Protein AF-A0A960TWY3-F1 (afdb_monomer_lite)

Foldseek 3Di:
DDDDDDDDDDDDDDDDDDDDDDDDDPPDDDDDPPPPPPVPVCLPLHQLVVVLCVQDHPVLLVLLLVLQVVAVPPCSVVLSVLLNVLSVLLSVLLRVVSVVLSCCVPVVVVADPVLSVQLNVLSVVLSVVLSVLSVVSSNNDSVSSVVSNVSSVCNVVSD

Structure (mmCIF, N/CA/C/O backbone):
data_AF-A0A960TWY3-F1
#
_entry.id   AF-A0A960TWY3-F1
#
loop_
_atom_site.group_PDB
_atom_site.id
_atom_site.type_symbol
_atom_site.label_atom_id
_atom_site.label_alt_id
_atom_site.label_comp_id
_atom_site.label_asym_id
_atom_site.label_entity_id
_atom_site.label_seq_id
_atom_site.pdbx_PDB_ins_code
_atom_site.Cartn_x
_atom_site.Cartn_y
_atom_site.Cartn_z
_atom_site.occupancy
_atom_site.B_iso_or_equiv
_atom_site.auth_seq_id
_atom_site.auth_comp_id
_atom_site.auth_asym_id
_atom_site.auth_atom_id
_atom_site.pdbx_PDB_model_num
ATOM 1 N N . MET A 1 1 ? -21.154 49.752 -19.640 1.00 48.22 1 MET A N 1
ATOM 2 C CA . MET A 1 1 ? -20.570 50.530 -18.523 1.00 48.22 1 MET A CA 1
ATOM 3 C C . MET A 1 1 ? -19.919 49.537 -17.563 1.00 48.22 1 MET A C 1
ATOM 5 O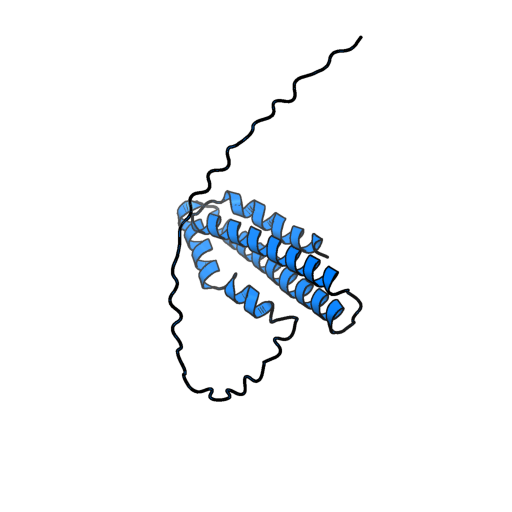 O . MET A 1 1 ? -20.629 48.801 -16.905 1.00 48.22 1 MET A O 1
ATOM 9 N N . ARG A 1 2 ? -18.641 49.199 -17.779 1.00 52.16 2 ARG A N 1
ATOM 10 C CA . ARG A 1 2 ? -17.511 49.496 -16.870 1.00 52.16 2 ARG A CA 1
ATOM 11 C C . ARG A 1 2 ? -17.869 49.414 -15.380 1.00 52.16 2 ARG A C 1
ATOM 13 O O . ARG A 1 2 ? -18.408 50.369 -14.837 1.00 52.16 2 ARG A O 1
ATOM 20 N N . SER A 1 3 ? -17.453 48.330 -14.730 1.00 57.97 3 SER A N 1
ATOM 21 C CA . SER A 1 3 ? -17.004 48.398 -13.342 1.00 57.97 3 SER A CA 1
ATOM 22 C C . SER A 1 3 ? -15.712 47.604 -13.215 1.00 57.97 3 SER A C 1
ATOM 24 O O . SER A 1 3 ? -15.647 46.419 -13.536 1.00 57.97 3 SER A O 1
ATOM 26 N N . SER A 1 4 ? -14.668 48.338 -12.861 1.00 59.31 4 SER A N 1
ATOM 27 C CA . SER A 1 4 ? -13.281 47.917 -12.766 1.00 59.31 4 SER A CA 1
ATOM 28 C C . SER A 1 4 ? -12.868 47.896 -11.296 1.00 59.31 4 SER A C 1
ATOM 30 O O . SER A 1 4 ? -13.361 48.700 -10.51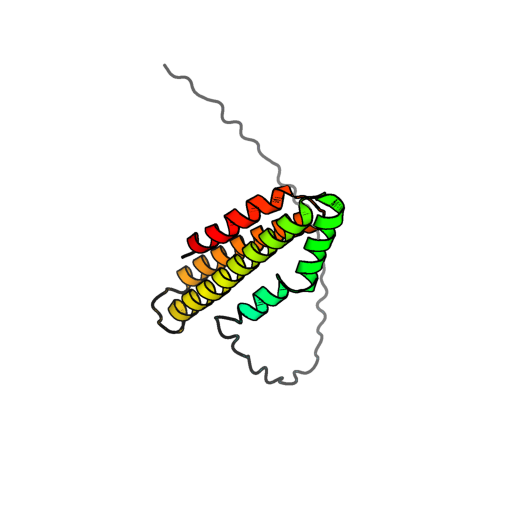3 1.00 59.31 4 SER A O 1
ATOM 32 N N . ALA A 1 5 ? -11.825 47.111 -11.027 1.00 50.00 5 ALA A N 1
ATOM 33 C CA . ALA A 1 5 ? -10.813 47.305 -9.986 1.00 50.00 5 ALA A CA 1
ATOM 34 C C . ALA A 1 5 ? -11.070 46.729 -8.583 1.00 50.00 5 ALA A C 1
ATOM 36 O O . ALA A 1 5 ? -12.079 46.965 -7.932 1.00 50.00 5 ALA A O 1
ATOM 37 N N . GLY A 1 6 ? -10.039 46.027 -8.100 1.00 53.31 6 GLY A N 1
ATOM 38 C CA . GLY A 1 6 ? -9.903 45.636 -6.701 1.00 53.31 6 GLY A CA 1
ATOM 39 C C . GLY A 1 6 ? -8.848 44.562 -6.423 1.00 53.31 6 GLY A C 1
ATOM 40 O O . GLY A 1 6 ? -9.063 43.736 -5.545 1.00 53.31 6 GLY A O 1
ATOM 41 N N . ARG A 1 7 ? -7.726 44.507 -7.160 1.00 60.03 7 ARG A N 1
ATOM 42 C CA . ARG A 1 7 ? -6.644 43.541 -6.888 1.00 60.03 7 ARG A CA 1
ATOM 43 C C . ARG A 1 7 ? -5.752 44.100 -5.770 1.00 60.03 7 ARG A C 1
ATOM 45 O O . ARG A 1 7 ? -4.986 45.027 -6.009 1.00 60.03 7 ARG A O 1
ATOM 52 N N . LYS A 1 8 ? -5.880 43.569 -4.549 1.00 59.16 8 LYS A N 1
ATOM 53 C CA . LYS A 1 8 ? -5.018 43.916 -3.407 1.00 59.16 8 LYS A CA 1
ATOM 54 C C . LYS A 1 8 ? -3.685 43.174 -3.525 1.00 59.16 8 LYS A C 1
ATOM 56 O O . LYS A 1 8 ? -3.612 41.972 -3.303 1.00 59.16 8 LYS A O 1
ATOM 61 N N . THR A 1 9 ? -2.645 43.908 -3.892 1.00 56.56 9 THR A N 1
ATOM 62 C CA . THR A 1 9 ? -1.235 43.539 -3.729 1.00 56.56 9 THR A CA 1
ATOM 63 C C . THR A 1 9 ? -0.887 43.494 -2.243 1.00 56.56 9 THR A C 1
ATOM 65 O O . THR A 1 9 ? -0.931 44.528 -1.577 1.00 56.56 9 THR A O 1
ATOM 68 N N . VAL A 1 10 ? -0.530 42.320 -1.725 1.00 61.91 10 VAL A N 1
ATOM 69 C CA . VAL A 1 10 ? 0.117 42.180 -0.415 1.00 61.91 10 VAL A CA 1
ATOM 70 C C . VAL A 1 10 ? 1.589 41.901 -0.686 1.00 61.91 10 VAL A C 1
ATOM 72 O O . VAL A 1 10 ? 1.953 40.825 -1.147 1.00 61.91 10 VAL A O 1
ATOM 75 N N . GLY A 1 11 ? 2.416 42.926 -0.486 1.00 51.09 11 GLY A N 1
ATOM 76 C CA . GLY A 1 11 ? 3.864 42.793 -0.463 1.00 51.09 11 GLY A CA 1
ATOM 77 C C . GLY A 1 11 ? 4.293 42.288 0.907 1.00 51.09 11 GLY A C 1
ATOM 78 O O . GLY A 1 11 ? 3.932 42.888 1.920 1.00 51.09 11 GLY A O 1
ATOM 79 N N . THR A 1 12 ? 5.064 41.205 0.940 1.00 55.03 12 THR A N 1
ATOM 80 C CA . THR A 1 12 ? 5.706 40.737 2.167 1.00 55.03 12 THR A CA 1
ATOM 81 C C . THR A 1 12 ? 7.214 40.891 2.030 1.00 55.03 12 THR A C 1
ATOM 83 O O . THR A 1 12 ? 7.861 40.345 1.142 1.00 55.03 12 THR A O 1
ATOM 86 N N . VAL A 1 13 ? 7.694 41.752 2.917 1.00 52.34 13 VAL A N 1
ATOM 87 C CA . VAL A 1 13 ? 9.036 42.246 3.193 1.00 52.34 13 VAL A CA 1
ATOM 88 C C . VAL A 1 13 ? 10.115 41.153 3.178 1.00 52.34 13 VAL A C 1
ATOM 90 O O . VAL A 1 13 ? 10.037 40.167 3.905 1.00 52.34 13 VAL A O 1
ATOM 93 N N . LEU A 1 14 ? 11.162 41.410 2.390 1.00 51.25 14 LEU A N 1
ATOM 94 C CA . LEU A 1 14 ? 12.485 40.788 2.461 1.00 51.25 14 LEU A CA 1
ATOM 95 C C . LEU A 1 14 ? 13.110 41.039 3.843 1.00 51.25 14 LEU A C 1
ATOM 97 O O . LEU A 1 14 ? 13.610 42.128 4.117 1.00 51.25 14 LEU A O 1
ATOM 101 N N . GLY A 1 15 ? 13.092 40.026 4.706 1.00 45.59 15 GLY A N 1
ATOM 102 C CA . GLY A 1 15 ? 13.869 39.979 5.942 1.00 45.59 15 GLY A CA 1
ATOM 103 C C . GLY A 1 15 ? 15.097 39.094 5.755 1.00 45.59 15 GLY A C 1
ATOM 104 O O . GLY A 1 15 ? 15.045 37.901 6.032 1.00 45.59 15 GLY A O 1
ATOM 105 N N . ALA A 1 16 ? 16.192 39.670 5.259 1.00 51.88 16 ALA A N 1
ATOM 106 C CA . ALA A 1 16 ? 17.490 39.008 5.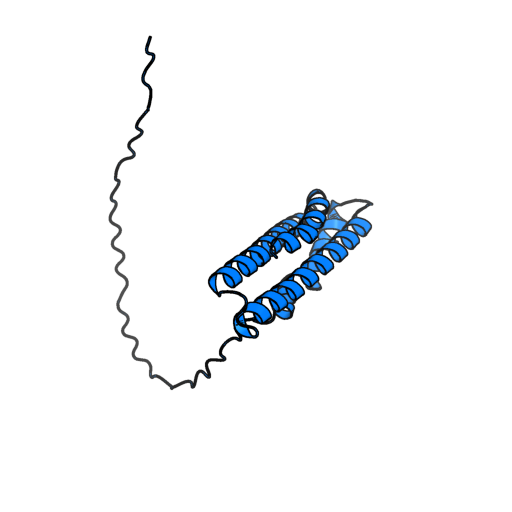198 1.00 51.88 16 ALA A CA 1
ATOM 107 C C . ALA A 1 16 ? 18.140 39.025 6.592 1.00 51.88 16 ALA A C 1
ATOM 109 O O . ALA A 1 16 ? 18.741 40.020 6.993 1.00 51.88 16 ALA A O 1
ATOM 110 N N . LEU A 1 17 ? 18.013 37.925 7.334 1.00 53.97 17 LEU A N 1
ATOM 111 C CA . LEU A 1 17 ? 18.801 37.663 8.537 1.00 53.97 17 LEU A CA 1
ATOM 112 C C . LEU A 1 17 ? 19.861 36.615 8.196 1.00 53.97 17 LEU A C 1
ATOM 114 O O . LEU A 1 17 ? 19.584 35.428 8.049 1.00 53.97 17 LEU A O 1
ATOM 118 N N . ALA A 1 18 ? 21.080 37.117 8.015 1.00 51.06 18 ALA A N 1
ATOM 119 C CA . ALA A 1 18 ? 22.295 36.345 7.853 1.00 51.06 18 ALA A CA 1
ATOM 120 C C . ALA A 1 18 ? 22.552 35.494 9.104 1.00 51.06 18 ALA A 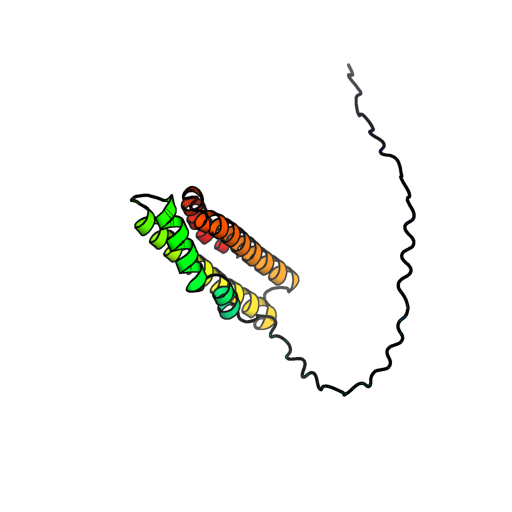C 1
ATOM 122 O O . ALA A 1 18 ? 22.770 36.030 10.190 1.00 51.06 18 ALA A O 1
ATOM 123 N N . LEU A 1 19 ? 22.577 34.173 8.936 1.00 57.62 19 LEU A N 1
ATOM 124 C CA . LEU A 1 19 ? 23.098 33.242 9.930 1.00 57.62 19 LEU A CA 1
ATOM 125 C C . LEU A 1 19 ? 24.288 32.518 9.300 1.00 57.62 19 LEU A C 1
ATOM 127 O O . LEU A 1 19 ? 24.153 31.615 8.478 1.00 57.62 19 LEU A O 1
ATOM 131 N N . VAL A 1 20 ? 25.472 33.020 9.643 1.00 52.72 20 VAL A N 1
ATOM 132 C CA . VAL A 1 20 ? 26.774 32.458 9.293 1.00 52.72 20 VAL A CA 1
ATOM 133 C C . VAL A 1 20 ? 26.949 31.168 10.092 1.00 52.72 20 VAL A C 1
ATOM 135 O O . VAL A 1 20 ? 27.198 31.213 11.294 1.00 52.72 20 VAL A O 1
ATOM 138 N N . VAL A 1 21 ? 26.815 30.016 9.434 1.00 59.00 21 VAL A N 1
ATOM 139 C CA . VAL A 1 21 ? 27.175 28.714 10.007 1.00 59.00 21 VAL A CA 1
ATOM 140 C C . VAL A 1 21 ? 28.542 28.324 9.456 1.00 59.00 21 VAL A C 1
ATOM 142 O O . VAL A 1 21 ? 28.679 27.871 8.322 1.00 59.00 21 VAL A O 1
ATOM 145 N N . VAL A 1 22 ? 29.573 28.547 10.271 1.00 61.81 22 VAL A N 1
ATOM 146 C CA . VAL A 1 22 ? 30.924 28.018 10.062 1.00 61.81 22 VAL A CA 1
ATOM 147 C C . VAL A 1 22 ? 30.876 26.520 10.357 1.00 61.81 22 VAL A C 1
ATOM 149 O O . VAL A 1 22 ? 30.867 26.119 11.518 1.00 61.81 22 VAL A O 1
ATOM 152 N N . LEU A 1 23 ? 30.830 25.688 9.317 1.00 57.03 23 LEU A N 1
ATOM 153 C CA . LEU A 1 23 ? 31.033 24.246 9.446 1.00 57.03 23 LEU A CA 1
ATOM 154 C C . LEU A 1 23 ? 32.472 23.908 9.060 1.00 57.03 23 LEU A C 1
ATOM 156 O O . LEU A 1 23 ? 32.913 24.097 7.928 1.00 57.03 23 LEU A O 1
ATOM 160 N N . ALA A 1 24 ? 33.204 23.478 10.083 1.00 55.38 24 ALA A N 1
ATOM 161 C CA . ALA A 1 24 ? 34.611 23.144 10.066 1.00 55.38 24 ALA A CA 1
ATOM 162 C C . ALA A 1 24 ? 34.939 22.060 9.027 1.00 55.38 24 ALA A C 1
ATOM 164 O O . ALA A 1 24 ? 34.370 20.969 9.032 1.00 55.38 24 ALA A O 1
ATOM 165 N N . LEU A 1 25 ? 35.924 22.359 8.181 1.00 53.16 25 LEU A N 1
ATOM 166 C CA . LEU A 1 25 ? 36.605 21.402 7.315 1.00 53.16 25 LEU A CA 1
ATOM 167 C C . LEU A 1 25 ? 37.454 20.461 8.182 1.00 53.16 25 LEU A C 1
ATOM 169 O O . LEU A 1 25 ? 38.632 20.707 8.435 1.00 53.16 25 LEU A O 1
ATOM 173 N N . GLY A 1 26 ? 36.839 19.381 8.658 1.00 52.12 26 GLY A N 1
ATOM 174 C CA . GLY A 1 26 ? 37.547 18.233 9.210 1.00 52.12 26 GLY A CA 1
ATOM 175 C C . GLY A 1 26 ? 38.129 17.391 8.078 1.00 52.12 26 GLY A C 1
ATOM 176 O O . GLY A 1 26 ? 37.440 16.546 7.514 1.00 52.12 26 GLY A O 1
ATOM 177 N N . ALA A 1 27 ? 39.399 17.616 7.741 1.00 57.00 27 ALA A N 1
ATOM 178 C CA . ALA A 1 27 ? 40.172 16.743 6.863 1.00 57.00 27 ALA A CA 1
ATOM 179 C C . ALA A 1 27 ? 40.490 15.420 7.588 1.00 57.00 27 ALA A C 1
ATOM 181 O O . ALA A 1 27 ? 41.541 15.262 8.204 1.00 57.00 27 ALA A O 1
ATOM 182 N N . GLY A 1 28 ? 39.553 14.473 7.542 1.00 46.62 28 GLY A N 1
ATOM 183 C CA . GLY A 1 28 ? 39.747 13.098 7.995 1.00 46.62 28 GLY A CA 1
ATOM 184 C C . GLY A 1 28 ? 40.307 12.226 6.874 1.00 46.62 28 GLY A C 1
ATOM 185 O O . GLY A 1 28 ? 39.553 11.619 6.121 1.00 46.62 28 GLY A O 1
ATOM 186 N N . ALA A 1 29 ? 41.634 12.157 6.767 1.00 58.50 29 ALA A N 1
ATOM 187 C CA . ALA A 1 29 ? 42.323 11.146 5.973 1.00 58.50 29 ALA A CA 1
ATOM 188 C C . ALA A 1 29 ? 42.286 9.796 6.713 1.00 58.50 29 ALA A C 1
ATOM 190 O O . ALA A 1 29 ? 43.143 9.520 7.548 1.00 58.50 29 ALA A O 1
ATOM 191 N N . CYS A 1 30 ? 41.304 8.950 6.399 1.00 51.03 30 CYS A N 1
ATOM 192 C CA . CYS A 1 30 ? 41.291 7.543 6.798 1.00 51.03 30 CYS A CA 1
ATOM 193 C C . CYS A 1 30 ? 41.244 6.656 5.550 1.00 51.03 30 CYS A C 1
ATOM 195 O O . CYS A 1 30 ? 40.441 6.865 4.645 1.00 51.03 30 CYS A O 1
ATOM 197 N N . GLY A 1 31 ? 42.172 5.699 5.499 1.00 45.09 31 GLY A N 1
ATOM 198 C CA . GLY A 1 31 ? 42.515 4.904 4.328 1.00 45.09 31 GLY A CA 1
ATOM 199 C C . GLY A 1 31 ? 41.345 4.163 3.685 1.00 45.09 31 GLY A C 1
ATOM 200 O O . GLY A 1 31 ? 40.621 3.406 4.330 1.00 45.09 31 GLY A O 1
ATOM 201 N N . GLY A 1 32 ? 41.238 4.329 2.368 1.00 42.59 32 GLY A N 1
ATOM 202 C CA . GLY A 1 32 ? 40.376 3.531 1.513 1.00 42.59 32 GLY A CA 1
ATOM 203 C C . GLY A 1 32 ? 40.867 2.090 1.458 1.00 42.59 32 GLY A C 1
ATOM 204 O O . GLY A 1 32 ? 41.654 1.720 0.587 1.00 42.59 32 GLY A O 1
ATOM 205 N N . LYS A 1 33 ? 40.350 1.244 2.354 1.00 53.47 33 LYS A N 1
ATOM 206 C CA . LYS A 1 33 ? 40.084 -0.138 1.961 1.00 53.47 33 LYS A CA 1
ATOM 207 C C . LYS A 1 33 ? 39.142 -0.040 0.768 1.00 53.47 33 LYS A C 1
ATOM 209 O O . LYS A 1 33 ? 38.027 0.454 0.914 1.00 53.47 33 LYS A O 1
ATOM 214 N N . LYS A 1 34 ? 39.603 -0.484 -0.403 1.00 45.34 34 LYS A N 1
ATOM 215 C CA . LYS A 1 34 ? 38.717 -0.867 -1.500 1.00 45.34 34 LYS A CA 1
ATOM 216 C C . LYS A 1 34 ? 37.856 -2.006 -0.967 1.00 45.34 34 LYS A C 1
ATOM 218 O O . LYS A 1 34 ? 38.220 -3.173 -1.067 1.00 45.34 34 LYS A O 1
ATOM 223 N N . VAL A 1 35 ? 36.765 -1.650 -0.300 1.00 46.22 35 VAL A N 1
ATOM 224 C CA . VAL A 1 35 ? 35.599 -2.507 -0.277 1.00 46.22 35 VAL A CA 1
ATOM 225 C C . VAL A 1 35 ? 35.253 -2.656 -1.748 1.00 46.22 35 VAL A C 1
ATOM 227 O O . VAL A 1 35 ? 34.942 -1.674 -2.420 1.00 46.22 35 VAL A O 1
ATOM 230 N N . ASN A 1 36 ? 35.431 -3.863 -2.279 1.00 41.06 36 ASN A N 1
ATOM 231 C CA . ASN A 1 36 ? 34.640 -4.268 -3.423 1.00 41.06 36 ASN A CA 1
ATOM 232 C C . ASN A 1 36 ? 33.209 -4.207 -2.892 1.00 41.06 36 ASN A C 1
ATOM 234 O O . ASN A 1 36 ? 32.717 -5.154 -2.289 1.00 41.06 36 ASN A O 1
ATOM 238 N N . MET A 1 37 ? 32.604 -3.020 -2.968 1.00 42.28 37 MET A N 1
ATOM 239 C CA . MET A 1 37 ? 31.171 -2.940 -3.091 1.00 42.28 37 MET A CA 1
ATOM 240 C C . MET A 1 37 ? 30.949 -3.591 -4.441 1.00 42.28 37 MET A C 1
ATOM 242 O O . MET A 1 37 ? 31.050 -2.937 -5.477 1.00 42.28 37 MET A O 1
ATOM 246 N N . ASP A 1 38 ? 30.766 -4.911 -4.416 1.00 42.62 38 ASP A N 1
ATOM 247 C CA . ASP A 1 38 ? 29.800 -5.518 -5.302 1.00 42.62 38 ASP A CA 1
ATOM 248 C C . ASP A 1 38 ? 28.572 -4.642 -5.102 1.00 42.62 38 ASP A C 1
ATOM 250 O O . ASP A 1 38 ? 27.893 -4.697 -4.072 1.00 42.62 38 ASP A O 1
ATOM 254 N N . VAL A 1 39 ? 28.431 -3.666 -5.998 1.00 47.84 39 VAL A N 1
ATOM 255 C CA . VAL A 1 39 ? 27.187 -2.961 -6.201 1.00 47.84 39 VAL A CA 1
ATOM 256 C C . VAL A 1 39 ? 26.288 -4.115 -6.584 1.00 47.84 39 VAL A C 1
ATOM 258 O O . VAL A 1 39 ? 26.314 -4.570 -7.722 1.00 47.84 39 VAL A O 1
ATOM 261 N N . PHE A 1 40 ? 25.624 -4.700 -5.585 1.00 45.78 40 PHE A N 1
ATOM 262 C CA . PHE A 1 40 ? 24.372 -5.380 -5.802 1.00 45.78 40 PHE A CA 1
ATOM 263 C C . PHE A 1 40 ? 23.587 -4.324 -6.558 1.00 45.78 40 PHE A C 1
ATOM 265 O O . PHE A 1 40 ? 23.158 -3.338 -5.960 1.00 45.78 40 PHE A O 1
ATOM 272 N N . GLU A 1 41 ? 23.582 -4.426 -7.887 1.00 49.03 41 GLU A N 1
ATOM 273 C CA . GLU A 1 41 ? 22.627 -3.721 -8.712 1.00 49.03 41 GLU A CA 1
ATOM 274 C C . GLU A 1 41 ? 21.302 -4.177 -8.127 1.00 49.03 41 GLU A C 1
ATOM 276 O O . GLU A 1 41 ? 20.877 -5.312 -8.351 1.00 49.03 41 GLU A O 1
ATOM 281 N N . GLU A 1 42 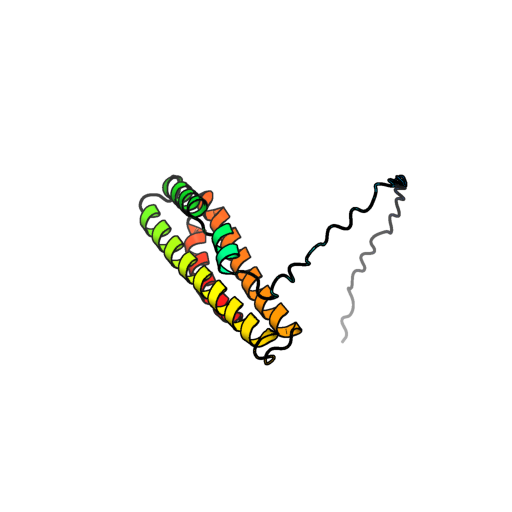? 20.749 -3.359 -7.223 1.00 59.84 42 GLU A N 1
ATOM 282 C CA . GLU A 1 42 ? 19.409 -3.546 -6.707 1.00 59.84 42 GLU A CA 1
ATOM 283 C C . GLU A 1 42 ? 18.569 -3.723 -7.953 1.00 59.84 42 GLU A C 1
ATOM 285 O O . GLU A 1 42 ? 18.483 -2.816 -8.787 1.00 59.84 42 GLU A O 1
ATOM 290 N N . HIS A 1 43 ? 18.063 -4.943 -8.135 1.00 66.12 43 HIS A N 1
ATOM 291 C CA . HIS A 1 43 ? 17.236 -5.259 -9.279 1.00 66.12 43 HIS A CA 1
ATOM 292 C C . HIS A 1 43 ? 16.162 -4.169 -9.311 1.00 66.12 43 HIS A C 1
ATOM 294 O O . HIS A 1 43 ? 15.536 -3.942 -8.272 1.00 66.12 43 HIS A O 1
ATOM 300 N N . PRO A 1 44 ? 15.947 -3.461 -10.432 1.00 73.75 44 PRO A N 1
ATOM 301 C CA . PRO A 1 44 ? 15.120 -2.249 -10.443 1.00 73.75 44 PRO A CA 1
ATOM 302 C C . PRO A 1 44 ? 13.664 -2.485 -9.990 1.00 73.75 44 PRO A C 1
ATOM 304 O O . PRO A 1 44 ? 12.934 -1.531 -9.714 1.00 73.75 44 PRO A O 1
ATOM 307 N N . CYS A 1 45 ? 13.264 -3.756 -9.880 1.00 82.62 45 CYS A N 1
ATOM 308 C CA . CYS A 1 45 ? 11.981 -4.226 -9.370 1.00 82.62 45 CYS A CA 1
ATOM 309 C C . CYS A 1 45 ? 11.876 -4.291 -7.841 1.00 82.62 45 CYS A C 1
ATOM 311 O O . CYS A 1 45 ? 10.765 -4.250 -7.317 1.00 82.62 45 CYS A O 1
ATOM 313 N N . GLY A 1 46 ? 12.997 -4.389 -7.120 1.00 85.81 46 GLY A N 1
ATOM 314 C CA . GLY A 1 46 ? 13.006 -4.723 -5.696 1.00 85.81 46 GLY A CA 1
ATOM 315 C C . GLY A 1 46 ? 12.330 -6.068 -5.395 1.00 85.81 46 GLY A C 1
ATOM 316 O O . GLY A 1 46 ? 12.168 -6.909 -6.279 1.00 85.81 46 GLY A O 1
ATOM 317 N N . ASP A 1 47 ? 11.938 -6.253 -4.135 1.00 90.19 47 ASP A N 1
ATOM 318 C CA . ASP A 1 47 ? 11.134 -7.384 -3.665 1.00 90.19 47 ASP A CA 1
ATOM 319 C C . ASP A 1 47 ? 9.836 -6.830 -3.039 1.00 90.19 47 ASP A C 1
ATOM 321 O O . ASP A 1 47 ? 9.845 -6.385 -1.883 1.00 90.19 47 ASP A O 1
ATOM 325 N N . PRO A 1 48 ? 8.726 -6.777 -3.801 1.00 89.81 48 PRO A N 1
ATOM 326 C CA . PRO A 1 48 ? 7.476 -6.203 -3.314 1.00 89.81 48 PRO A CA 1
ATOM 327 C C . PRO A 1 48 ? 6.869 -7.004 -2.154 1.00 89.81 48 PRO A C 1
ATOM 329 O O . PRO A 1 48 ? 6.179 -6.421 -1.317 1.00 89.81 48 PRO A O 1
ATOM 332 N N . GLU A 1 49 ? 7.151 -8.306 -2.054 1.00 92.19 49 GLU A N 1
ATOM 333 C CA . GLU A 1 49 ? 6.686 -9.153 -0.952 1.00 92.19 49 GLU A CA 1
ATOM 334 C C . GLU A 1 49 ? 7.406 -8.774 0.344 1.00 92.19 49 GLU A C 1
ATOM 336 O O . GLU A 1 49 ? 6.774 -8.610 1.391 1.00 92.19 49 GLU A O 1
ATOM 341 N N . ALA A 1 50 ? 8.723 -8.551 0.274 1.00 91.56 50 ALA A N 1
ATOM 342 C CA . ALA A 1 50 ? 9.500 -8.064 1.409 1.00 91.56 50 ALA A CA 1
ATOM 343 C C . ALA A 1 50 ? 9.061 -6.663 1.863 1.00 91.56 50 ALA A C 1
ATOM 345 O O . ALA A 1 50 ? 9.078 -6.375 3.061 1.00 91.56 50 ALA A O 1
ATOM 346 N N . ASP A 1 51 ? 8.662 -5.786 0.939 1.00 89.81 51 ASP A N 1
ATOM 347 C CA . ASP A 1 51 ? 8.134 -4.460 1.277 1.00 89.81 51 ASP A CA 1
ATOM 348 C C . ASP A 1 51 ? 6.766 -4.548 1.963 1.00 89.81 51 ASP A C 1
ATOM 350 O O . ASP A 1 51 ? 6.565 -3.940 3.018 1.00 89.81 51 ASP A O 1
ATOM 354 N N . VAL A 1 52 ? 5.860 -5.380 1.445 1.00 93.12 52 VAL A N 1
ATOM 355 C CA . VAL A 1 52 ? 4.569 -5.671 2.084 1.00 93.12 52 VAL A CA 1
ATOM 356 C C . VAL A 1 52 ? 4.756 -6.287 3.471 1.00 93.12 52 VAL A C 1
ATOM 358 O O . VAL A 1 52 ? 4.079 -5.882 4.416 1.00 93.12 52 VAL A O 1
ATOM 361 N N . ALA A 1 53 ? 5.698 -7.216 3.639 1.00 92.75 53 ALA A N 1
ATOM 362 C CA . ALA A 1 53 ? 5.962 -7.868 4.920 1.00 92.75 53 ALA A CA 1
ATOM 363 C C . ALA A 1 53 ? 6.464 -6.895 6.002 1.00 92.75 53 ALA A C 1
ATOM 365 O O . ALA A 1 53 ? 6.312 -7.163 7.193 1.00 92.75 53 ALA A O 1
ATOM 366 N N . LYS A 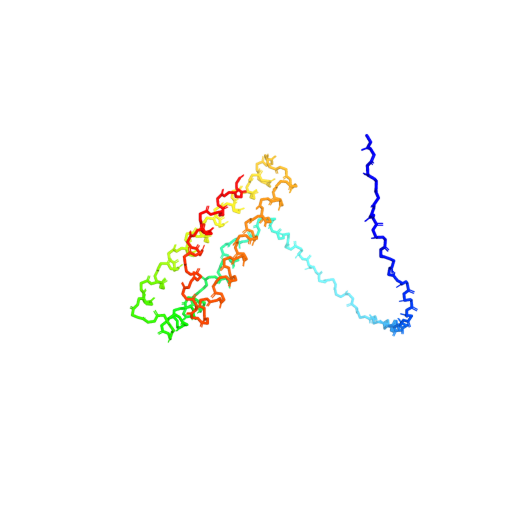1 54 ? 7.035 -5.743 5.634 1.00 91.38 54 LYS A N 1
ATOM 367 C CA . LYS A 1 54 ? 7.377 -4.685 6.605 1.00 91.38 54 LYS A CA 1
ATOM 368 C C . LYS A 1 54 ? 6.136 -3.938 7.099 1.00 91.38 54 LYS A C 1
ATOM 370 O O . LYS A 1 54 ? 6.147 -3.420 8.209 1.00 91.38 54 LYS A O 1
ATOM 375 N N . ILE A 1 55 ? 5.089 -3.892 6.280 1.00 91.31 55 ILE A N 1
ATOM 376 C CA . ILE A 1 55 ? 3.891 -3.068 6.460 1.00 91.31 55 ILE A CA 1
ATOM 377 C C . ILE A 1 55 ? 2.750 -3.854 7.111 1.00 91.31 55 ILE A C 1
ATOM 379 O O . ILE A 1 55 ? 2.166 -3.396 8.090 1.00 91.31 55 ILE A O 1
ATOM 383 N N . TRP A 1 56 ? 2.426 -5.033 6.581 1.00 94.94 56 TRP A N 1
ATOM 384 C CA . TRP A 1 56 ? 1.279 -5.837 7.008 1.00 94.94 56 TRP A CA 1
ATOM 385 C C . TRP A 1 56 ? 1.711 -7.195 7.564 1.00 94.94 56 TRP A C 1
ATOM 387 O O . TRP A 1 56 ? 1.380 -8.262 7.046 1.00 94.94 56 TRP A O 1
ATOM 397 N N . ASN A 1 57 ? 2.490 -7.155 8.644 1.00 95.12 57 ASN A N 1
ATOM 398 C CA . ASN A 1 57 ? 2.948 -8.348 9.352 1.00 95.12 57 ASN A CA 1
ATOM 399 C C . ASN A 1 57 ? 2.047 -8.723 10.537 1.00 95.12 57 ASN A C 1
ATOM 401 O O . ASN A 1 57 ? 1.100 -8.029 10.906 1.00 95.12 57 ASN A O 1
ATOM 405 N N . LYS A 1 58 ? 2.387 -9.850 11.169 1.00 96.19 58 LYS A N 1
ATOM 406 C CA . LYS A 1 58 ? 1.686 -10.376 12.343 1.00 96.19 58 LYS A CA 1
ATOM 407 C C . LYS A 1 58 ? 1.629 -9.388 13.514 1.00 96.19 58 LYS A C 1
ATOM 409 O O . LYS A 1 58 ? 0.637 -9.389 14.233 1.00 96.19 58 LYS A O 1
ATOM 414 N N . GLU A 1 59 ? 2.680 -8.604 13.744 1.00 95.88 59 GLU A N 1
ATOM 415 C CA . GLU A 1 59 ? 2.711 -7.613 14.826 1.00 95.88 59 GLU A CA 1
ATOM 416 C C . GLU A 1 59 ? 1.661 -6.531 14.574 1.00 95.88 59 GLU A C 1
ATOM 418 O O . GLU A 1 59 ? 0.749 -6.385 15.386 1.00 95.88 59 GLU A O 1
ATOM 423 N N . ARG A 1 60 ? 1.678 -5.925 13.382 1.00 95.12 60 ARG A N 1
ATOM 424 C CA . ARG A 1 60 ? 0.692 -4.924 12.955 1.00 95.12 60 ARG A CA 1
ATOM 425 C C . ARG A 1 60 ? -0.748 -5.442 13.012 1.00 95.12 60 ARG A C 1
ATOM 427 O O . ARG A 1 60 ? -1.636 -4.776 13.538 1.00 95.12 60 ARG A O 1
ATOM 434 N N . ARG A 1 61 ? -0.986 -6.674 12.539 1.00 95.69 61 ARG A N 1
ATOM 435 C CA . ARG A 1 61 ? -2.303 -7.336 12.629 1.00 95.69 61 ARG A CA 1
ATOM 436 C C . ARG A 1 61 ? -2.791 -7.432 14.080 1.00 95.69 61 ARG A C 1
ATOM 438 O O . ARG A 1 61 ? -3.963 -7.178 14.356 1.00 95.69 61 ARG A O 1
ATOM 445 N N . ASN A 1 62 ? -1.902 -7.763 15.020 1.00 95.94 62 ASN A N 1
ATOM 446 C CA . ASN A 1 62 ? -2.247 -7.837 16.442 1.00 95.94 62 ASN A CA 1
ATOM 447 C C . ASN A 1 62 ? -2.501 -6.455 17.058 1.00 95.94 62 ASN A C 1
ATOM 449 O O . ASN A 1 62 ? -3.389 -6.336 17.902 1.00 95.94 62 ASN A O 1
ATOM 453 N N . GLU A 1 63 ? -1.741 -5.432 16.666 1.00 94.56 63 GLU A N 1
ATOM 454 C CA . GLU A 1 63 ? -1.921 -4.051 17.134 1.00 94.56 63 GLU A CA 1
ATOM 455 C C . GLU A 1 63 ? -3.290 -3.508 16.723 1.00 94.56 63 GLU A C 1
ATOM 457 O O . GLU A 1 63 ? -4.061 -3.076 17.582 1.00 94.56 63 GLU A O 1
ATOM 462 N N . VAL A 1 64 ? -3.648 -3.652 15.444 1.00 93.62 64 VAL A N 1
ATOM 463 C CA . VAL A 1 64 ? -4.970 -3.282 14.919 1.00 93.62 64 VAL A CA 1
ATOM 464 C C . VAL A 1 64 ? -6.076 -4.063 15.629 1.00 93.62 64 VAL A C 1
ATOM 466 O O . VAL A 1 64 ? -7.054 -3.475 16.093 1.00 93.62 64 VAL A O 1
ATOM 469 N N . ALA A 1 65 ? -5.921 -5.385 15.775 1.00 93.88 65 ALA A N 1
ATOM 470 C CA . ALA A 1 65 ? -6.904 -6.209 16.472 1.00 93.88 65 ALA A CA 1
ATOM 471 C C . ALA A 1 65 ? -7.094 -5.766 17.930 1.00 93.88 65 ALA A C 1
ATOM 473 O O . ALA A 1 65 ? -8.224 -5.655 18.408 1.00 93.88 65 ALA A O 1
ATOM 474 N N . SER A 1 66 ? -5.999 -5.476 18.633 1.00 93.88 66 SER A N 1
ATOM 475 C CA . SER A 1 66 ? -6.015 -5.010 20.019 1.00 93.88 66 SER A CA 1
ATOM 476 C C . SER A 1 66 ? -6.679 -3.638 20.154 1.00 93.88 66 SER A C 1
ATOM 478 O O . SER A 1 66 ? -7.567 -3.477 20.993 1.00 93.88 66 SER A O 1
ATOM 480 N N . GLY A 1 67 ? -6.310 -2.672 19.308 1.00 90.94 67 GLY A N 1
ATOM 481 C CA . GLY A 1 67 ? -6.898 -1.330 19.286 1.00 90.94 67 GLY A CA 1
ATOM 482 C C . GLY A 1 67 ? -8.405 -1.358 19.040 1.00 90.94 67 GLY A C 1
ATOM 483 O O . GLY A 1 67 ? -9.185 -0.724 19.760 1.00 90.94 67 GLY A O 1
ATOM 484 N N . MET A 1 68 ? -8.831 -2.191 18.089 1.00 90.62 68 MET A N 1
ATOM 485 C CA . MET A 1 68 ? -10.239 -2.399 17.767 1.00 90.62 68 MET A CA 1
ATOM 486 C C . MET A 1 68 ? -10.996 -3.124 18.877 1.00 90.62 68 MET A C 1
ATOM 488 O O . MET A 1 68 ? -12.120 -2.740 19.185 1.00 90.62 68 MET A O 1
ATOM 492 N N . MET A 1 69 ? -10.418 -4.139 19.521 1.00 90.44 69 MET A N 1
ATOM 493 C CA . MET A 1 69 ? -11.091 -4.822 20.633 1.00 90.44 69 MET A CA 1
ATOM 494 C C . MET A 1 69 ? -11.229 -3.938 21.878 1.00 90.44 69 MET A C 1
ATOM 496 O O . MET A 1 69 ? -12.197 -4.091 22.621 1.00 90.44 69 MET A O 1
ATOM 500 N N . GLN A 1 70 ? -10.304 -3.002 22.103 1.00 89.81 70 GLN A N 1
ATOM 501 C CA . GLN A 1 70 ? -10.372 -2.070 23.232 1.00 89.81 70 GLN A CA 1
ATOM 502 C C . GLN A 1 70 ? -11.463 -1.001 23.056 1.00 89.81 70 GLN A C 1
ATOM 504 O O . GLN A 1 70 ? -12.106 -0.628 24.035 1.00 89.81 70 GLN A O 1
ATOM 509 N N . ASN A 1 71 ? -11.704 -0.538 21.823 1.00 84.25 71 ASN A N 1
ATOM 510 C CA . ASN A 1 71 ? -12.525 0.655 21.563 1.00 84.25 71 ASN A CA 1
ATOM 511 C C . ASN A 1 71 ? -13.752 0.416 20.659 1.00 84.25 71 ASN A C 1
ATOM 513 O O . ASN A 1 71 ? -14.701 1.196 20.683 1.00 84.25 71 ASN A O 1
ATOM 517 N N . GLY A 1 72 ? -13.765 -0.658 19.866 1.00 74.94 72 GLY A N 1
ATOM 518 C CA . GLY A 1 72 ? -14.738 -0.909 18.793 1.00 74.94 72 GLY A CA 1
ATOM 519 C C . GLY A 1 72 ? -16.028 -1.623 19.213 1.00 74.94 72 GLY A C 1
ATOM 520 O O . GLY A 1 72 ? -16.899 -1.871 18.377 1.00 74.94 72 GLY A O 1
ATOM 521 N N . GLY A 1 73 ? -16.181 -1.963 20.495 1.00 78.25 73 GLY A N 1
ATOM 522 C CA . GLY A 1 73 ? -17.393 -2.592 21.024 1.00 78.25 73 GLY A CA 1
ATOM 523 C C . GLY A 1 73 ? -17.667 -3.997 20.465 1.00 78.25 73 GLY A C 1
ATOM 524 O O . GLY A 1 73 ? -16.761 -4.729 20.080 1.00 78.25 73 GLY A O 1
ATOM 525 N N . VAL A 1 74 ? -18.943 -4.400 20.443 1.00 78.81 74 VAL A N 1
ATOM 526 C CA . VAL A 1 74 ? -19.365 -5.788 20.140 1.00 78.81 74 VAL A CA 1
ATOM 527 C C . VAL A 1 74 ? -19.031 -6.220 18.704 1.00 78.81 74 VAL A C 1
ATOM 529 O O . VAL A 1 74 ? -18.805 -7.402 18.457 1.00 78.81 74 VAL A O 1
ATOM 532 N N . SER A 1 75 ? -18.964 -5.275 17.764 1.00 86.38 75 SER A N 1
ATOM 533 C CA . SER A 1 75 ? -18.684 -5.550 16.348 1.00 86.38 75 SER A CA 1
ATOM 534 C C . SER A 1 75 ? -17.190 -5.678 16.033 1.00 86.38 75 SER A C 1
ATOM 536 O O . SER A 1 75 ? -16.841 -6.084 14.926 1.00 86.38 75 SER A O 1
ATOM 538 N N . ALA A 1 76 ? -16.301 -5.366 16.986 1.00 88.31 76 ALA A N 1
ATOM 539 C CA . ALA A 1 76 ? -14.858 -5.309 16.756 1.00 88.31 76 ALA A CA 1
ATOM 540 C C . ALA A 1 76 ? -14.267 -6.570 16.094 1.00 88.31 76 ALA A C 1
ATOM 542 O O . ALA A 1 76 ? -13.518 -6.407 15.134 1.00 88.31 76 ALA A O 1
ATOM 543 N N . PRO A 1 77 ? -14.619 -7.813 16.491 1.00 92.06 77 PRO A N 1
ATOM 544 C CA . PRO A 1 77 ? -14.054 -9.006 15.854 1.00 92.06 77 PRO A CA 1
ATOM 545 C C . PRO A 1 77 ? -14.392 -9.119 14.361 1.00 92.06 77 PRO A C 1
ATOM 547 O O . PRO A 1 77 ? -13.557 -9.524 13.560 1.00 92.06 77 PRO A O 1
ATOM 550 N N . GLN A 1 78 ? -15.613 -8.740 13.977 1.00 92.19 78 GLN A N 1
ATOM 551 C CA . GLN A 1 78 ? -16.058 -8.775 12.582 1.00 92.19 78 GLN A CA 1
ATOM 552 C C . GLN A 1 78 ? -15.335 -7.704 11.763 1.00 92.19 78 GLN A C 1
ATOM 554 O O . GLN A 1 78 ? -14.894 -7.974 10.649 1.00 92.19 78 GLN A O 1
ATOM 559 N N . THR A 1 79 ? -15.168 -6.509 12.337 1.00 91.00 79 THR A N 1
ATOM 560 C CA . THR A 1 79 ? -14.437 -5.416 11.694 1.00 91.00 79 THR A CA 1
ATOM 561 C C . THR A 1 79 ? -12.958 -5.752 11.509 1.00 91.00 79 THR A C 1
ATOM 563 O O . THR A 1 79 ? -12.415 -5.475 10.447 1.00 91.00 79 THR A O 1
ATOM 566 N N . VAL A 1 80 ? -12.313 -6.387 12.494 1.00 93.88 80 VAL A N 1
ATOM 567 C CA . VAL A 1 80 ? -10.908 -6.821 12.388 1.00 93.88 80 VAL A CA 1
ATOM 568 C C . VAL A 1 80 ? -10.718 -7.799 11.232 1.00 93.88 80 VAL A C 1
ATOM 570 O O . VAL A 1 80 ? -9.815 -7.600 10.427 1.00 93.88 80 VAL A O 1
ATOM 573 N N . ASN A 1 81 ? -11.597 -8.795 11.093 1.00 94.44 81 ASN A N 1
ATOM 574 C CA . ASN A 1 81 ? -11.527 -9.732 9.969 1.00 94.44 81 ASN A CA 1
ATOM 575 C C . ASN A 1 81 ? -11.704 -9.020 8.618 1.00 94.44 81 ASN A C 1
ATOM 577 O O . ASN A 1 81 ? -10.963 -9.290 7.682 1.00 94.44 81 ASN A O 1
ATOM 581 N N . ALA A 1 82 ? -12.643 -8.073 8.524 1.00 93.12 82 ALA A N 1
ATOM 582 C CA . ALA A 1 82 ? -12.858 -7.312 7.293 1.00 93.12 82 ALA A CA 1
ATOM 583 C C . ALA A 1 82 ? -11.656 -6.419 6.925 1.00 93.12 82 ALA A C 1
ATOM 585 O O . ALA A 1 82 ? -11.339 -6.270 5.743 1.00 93.12 82 ALA A O 1
ATOM 586 N N . ILE A 1 83 ? -10.980 -5.833 7.921 1.00 93.31 83 ILE A N 1
ATOM 587 C CA . ILE A 1 83 ? -9.734 -5.078 7.718 1.00 93.31 83 ILE A CA 1
ATOM 588 C C . ILE A 1 83 ? -8.636 -6.012 7.210 1.00 93.31 83 ILE A C 1
ATOM 590 O O . ILE A 1 83 ? -7.955 -5.664 6.250 1.00 93.31 83 ILE A O 1
ATOM 594 N N . ASP A 1 84 ? -8.494 -7.192 7.817 1.00 95.38 84 ASP A N 1
ATOM 595 C CA . ASP A 1 84 ? -7.484 -8.176 7.428 1.00 95.38 84 ASP A CA 1
ATOM 596 C C . ASP A 1 84 ? -7.667 -8.630 5.974 1.00 95.38 84 ASP A C 1
ATOM 598 O O . ASP A 1 84 ? -6.742 -8.509 5.176 1.00 95.38 84 ASP A O 1
ATOM 602 N N . GLU A 1 85 ? -8.889 -9.009 5.590 1.00 95.06 85 GLU A N 1
ATOM 603 C CA . GLU A 1 85 ? -9.233 -9.377 4.209 1.00 95.06 85 GLU A CA 1
ATOM 604 C C . GLU A 1 85 ? -8.999 -8.230 3.208 1.00 95.06 85 GLU A C 1
ATOM 606 O O . GLU A 1 85 ? -8.613 -8.456 2.057 1.00 95.06 85 GLU A O 1
ATOM 611 N N . SER A 1 86 ? -9.260 -6.985 3.620 1.00 93.88 86 SER A N 1
ATOM 612 C CA . SER A 1 86 ? -9.060 -5.810 2.763 1.00 93.88 86 SER A CA 1
ATOM 613 C C . SER A 1 86 ? -7.577 -5.501 2.577 1.00 93.88 86 SER A C 1
ATOM 615 O O . SER A 1 86 ? -7.155 -5.196 1.461 1.00 93.88 86 SER A O 1
ATOM 617 N N . MET A 1 87 ? -6.783 -5.621 3.642 1.00 95.31 87 MET A N 1
ATOM 618 C CA . MET A 1 87 ? -5.338 -5.435 3.584 1.00 95.31 87 MET A CA 1
ATOM 619 C C . MET A 1 87 ? -4.657 -6.531 2.775 1.00 95.31 87 MET A C 1
ATOM 621 O O . MET A 1 87 ? -3.812 -6.194 1.957 1.00 95.31 87 MET A O 1
ATOM 625 N N . GLU A 1 88 ? -5.052 -7.798 2.930 1.00 95.19 88 GLU A N 1
ATOM 626 C CA . GLU A 1 88 ? -4.532 -8.899 2.106 1.00 95.19 88 GLU A CA 1
ATOM 627 C C . GLU A 1 88 ? -4.770 -8.633 0.620 1.00 95.19 88 GLU A C 1
ATOM 629 O O . GLU A 1 88 ? -3.834 -8.641 -0.176 1.00 95.19 88 GLU A O 1
ATOM 634 N N . ARG A 1 89 ? -5.999 -8.259 0.251 1.00 94.50 89 ARG A N 1
ATOM 635 C CA . ARG A 1 89 ? -6.326 -7.912 -1.137 1.00 94.50 89 ARG A CA 1
ATOM 636 C C . ARG A 1 89 ? -5.529 -6.714 -1.648 1.00 94.50 89 ARG A C 1
ATOM 638 O O . ARG A 1 89 ? -5.096 -6.710 -2.799 1.00 94.50 89 ARG A O 1
ATOM 645 N N . LEU A 1 90 ? -5.370 -5.681 -0.822 1.00 94.38 90 LEU A N 1
ATOM 646 C CA . LEU A 1 90 ? -4.598 -4.496 -1.176 1.00 94.38 90 LEU A CA 1
ATOM 647 C C . LEU A 1 90 ? -3.129 -4.854 -1.419 1.00 94.38 90 LEU A C 1
ATOM 649 O O . LEU A 1 90 ? -2.554 -4.410 -2.411 1.00 94.38 90 LEU A O 1
ATOM 653 N N . THR A 1 91 ? -2.532 -5.656 -0.537 1.00 95.25 91 THR A N 1
ATOM 654 C CA . THR A 1 91 ? -1.125 -6.045 -0.639 1.00 95.25 91 THR A CA 1
ATOM 655 C C . THR A 1 91 ? -0.872 -7.005 -1.792 1.00 95.25 91 THR A C 1
ATOM 657 O O . THR A 1 91 ? 0.125 -6.838 -2.490 1.00 95.25 91 THR A O 1
ATOM 660 N N . ASP A 1 92 ? -1.794 -7.928 -2.063 1.00 95.31 92 ASP A N 1
ATOM 661 C CA . ASP A 1 92 ? -1.713 -8.830 -3.214 1.00 95.31 92 ASP A CA 1
ATOM 662 C C . ASP A 1 92 ? -1.774 -8.038 -4.527 1.00 95.31 92 ASP A C 1
ATOM 664 O O . ASP A 1 92 ? -0.907 -8.192 -5.386 1.00 95.31 92 ASP A O 1
ATOM 668 N N . ASN A 1 93 ? -2.734 -7.108 -4.652 1.00 95.31 93 ASN A N 1
ATOM 669 C CA . ASN A 1 93 ? -2.826 -6.218 -5.814 1.00 95.31 93 ASN A CA 1
ATOM 670 C C . ASN A 1 93 ? -1.561 -5.350 -5.964 1.00 95.31 93 ASN A C 1
ATOM 672 O O . ASN A 1 93 ? -1.113 -5.106 -7.082 1.00 95.31 93 ASN A O 1
ATOM 676 N N . TYR A 1 94 ? -0.992 -4.854 -4.858 1.00 95.44 94 TYR A N 1
ATOM 677 C CA . TYR A 1 94 ? 0.247 -4.072 -4.877 1.00 95.44 94 TYR A CA 1
ATOM 678 C C . TYR A 1 94 ? 1.421 -4.897 -5.418 1.00 95.44 94 TYR A C 1
ATOM 680 O O . TYR A 1 94 ? 2.138 -4.423 -6.300 1.00 95.44 94 TYR A O 1
ATOM 688 N N . ILE A 1 95 ? 1.597 -6.127 -4.920 1.00 95.88 95 ILE A N 1
ATOM 689 C CA . ILE A 1 95 ? 2.655 -7.050 -5.354 1.00 95.88 95 ILE A CA 1
ATOM 690 C C . ILE A 1 95 ? 2.497 -7.378 -6.839 1.00 95.88 95 ILE A C 1
ATOM 692 O O . ILE A 1 95 ? 3.452 -7.219 -7.600 1.00 95.88 95 ILE A O 1
ATOM 696 N N . GLU A 1 96 ? 1.291 -7.770 -7.258 1.00 95.56 96 GLU A N 1
ATOM 697 C CA . GLU A 1 96 ? 0.985 -8.133 -8.643 1.00 95.56 96 GLU A CA 1
ATOM 698 C C . GLU A 1 96 ? 1.261 -6.968 -9.603 1.00 95.56 96 GLU A C 1
ATOM 700 O O . GLU A 1 96 ? 2.022 -7.121 -10.559 1.00 95.56 96 GLU A O 1
ATOM 705 N N . LEU A 1 97 ? 0.708 -5.782 -9.328 1.00 96.12 97 LEU A N 1
ATOM 706 C CA . LEU A 1 97 ? 0.865 -4.616 -10.202 1.00 96.12 97 LEU A CA 1
ATOM 707 C C . LEU A 1 97 ? 2.312 -4.117 -10.242 1.00 96.12 97 LEU A C 1
ATOM 709 O O . LEU A 1 97 ? 2.797 -3.719 -11.299 1.00 96.12 97 LEU A O 1
ATOM 713 N N . ARG A 1 98 ? 3.027 -4.138 -9.110 1.00 95.75 98 ARG A N 1
ATOM 714 C CA . ARG A 1 98 ? 4.434 -3.718 -9.071 1.00 95.75 98 ARG A CA 1
ATOM 715 C C . ARG A 1 98 ? 5.324 -4.684 -9.854 1.00 95.75 98 ARG A C 1
ATOM 717 O O . ARG A 1 98 ? 6.216 -4.223 -10.567 1.00 95.75 98 ARG A O 1
ATOM 724 N N . ALA A 1 99 ? 5.054 -5.989 -9.778 1.00 95.12 99 ALA A N 1
ATOM 725 C CA . ALA A 1 99 ? 5.724 -6.996 -10.595 1.00 95.12 99 ALA A CA 1
ATOM 726 C C . ALA A 1 99 ? 5.409 -6.821 -12.092 1.00 95.12 99 ALA A C 1
ATOM 728 O O . ALA A 1 99 ? 6.342 -6.783 -12.893 1.00 95.12 99 ALA A O 1
ATOM 729 N N . GLU A 1 100 ? 4.133 -6.628 -12.457 1.00 95.56 100 GLU A N 1
ATOM 730 C CA . GLU A 1 100 ? 3.688 -6.372 -13.839 1.00 95.56 100 GLU A CA 1
ATOM 731 C C . GLU A 1 100 ? 4.402 -5.145 -14.423 1.00 95.56 100 GLU A C 1
ATOM 733 O O . GLU A 1 100 ? 5.062 -5.236 -15.457 1.00 95.56 100 GLU A O 1
ATOM 738 N N . PHE A 1 101 ? 4.358 -4.003 -13.728 1.00 96.38 101 PHE A N 1
ATOM 739 C CA . PHE A 1 101 ? 4.991 -2.775 -14.214 1.00 96.38 101 PHE A CA 1
ATOM 740 C C . PHE A 1 101 ? 6.506 -2.906 -14.330 1.00 96.38 101 PHE A C 1
ATOM 742 O O . PHE A 1 101 ? 7.098 -2.295 -15.221 1.00 96.38 101 PHE A O 1
ATOM 749 N N . CYS A 1 102 ? 7.144 -3.671 -13.441 1.00 95.62 102 CYS A N 1
ATOM 750 C CA . CYS A 1 102 ? 8.575 -3.891 -13.552 1.00 95.62 102 CYS A CA 1
ATOM 751 C C . CYS A 1 102 ? 8.933 -4.787 -14.740 1.00 95.62 102 CYS A C 1
ATOM 753 O O . CYS A 1 102 ? 9.870 -4.478 -15.479 1.00 95.62 102 CYS A O 1
ATOM 755 N N . GLU A 1 103 ? 8.184 -5.872 -14.950 1.00 94.62 103 GLU A N 1
ATOM 756 C CA . GLU A 1 103 ? 8.364 -6.745 -16.108 1.00 94.62 103 GLU A CA 1
ATOM 757 C C . GLU A 1 103 ? 8.188 -5.949 -17.410 1.00 94.62 103 GLU A C 1
ATOM 759 O O . GLU A 1 103 ? 9.052 -5.991 -18.287 1.00 94.62 103 GLU A O 1
ATOM 764 N N . ASP A 1 104 ? 7.128 -5.148 -17.508 1.00 96.44 104 ASP A N 1
ATOM 765 C CA . ASP A 1 104 ? 6.845 -4.340 -18.694 1.00 96.44 104 ASP A CA 1
ATOM 766 C C . ASP A 1 104 ? 7.932 -3.289 -18.969 1.00 96.44 104 ASP A C 1
ATOM 768 O O . ASP A 1 104 ? 8.247 -3.012 -20.127 1.00 96.44 104 ASP A O 1
ATOM 772 N N . ALA A 1 105 ? 8.531 -2.710 -17.923 1.00 96.19 105 ALA A N 1
ATOM 773 C CA . ALA A 1 105 ? 9.541 -1.662 -18.060 1.00 96.19 105 ALA A CA 1
ATOM 774 C C . ALA A 1 105 ? 10.952 -2.191 -18.342 1.00 96.19 105 ALA A C 1
ATOM 776 O O . ALA A 1 105 ? 11.656 -1.626 -19.176 1.00 96.19 105 ALA A O 1
ATOM 777 N N . PHE A 1 106 ? 11.377 -3.252 -17.650 1.00 94.56 106 PHE A N 1
ATOM 778 C CA . PHE A 1 106 ? 12.779 -3.693 -17.651 1.00 94.56 106 PHE A CA 1
ATOM 779 C C . PHE A 1 106 ? 13.013 -5.048 -18.318 1.00 94.56 106 PHE A C 1
ATOM 781 O O . PHE A 1 106 ? 14.155 -5.358 -18.645 1.00 94.56 106 PHE A O 1
ATOM 788 N N . VAL A 1 107 ? 11.970 -5.863 -18.512 1.00 92.88 107 VAL A N 1
ATOM 789 C CA . VAL A 1 107 ? 12.081 -7.162 -19.199 1.00 92.88 107 VAL A CA 1
ATOM 790 C C . VAL A 1 107 ? 11.545 -7.066 -20.623 1.00 92.88 107 VAL A C 1
ATOM 792 O O . VAL A 1 107 ? 12.219 -7.491 -21.558 1.00 92.88 107 VAL A O 1
ATOM 795 N N . LYS A 1 108 ? 10.341 -6.507 -20.797 1.00 95.06 108 LYS A N 1
ATOM 796 C CA . LYS A 1 108 ? 9.699 -6.358 -22.114 1.00 95.06 108 LYS A CA 1
ATOM 797 C C . LYS A 1 108 ? 10.097 -5.066 -22.828 1.00 95.06 108 LYS A C 1
ATOM 799 O O . LYS A 1 108 ? 9.979 -4.998 -24.046 1.00 95.06 108 LYS A O 1
ATOM 804 N N . GLU A 1 109 ? 10.561 -4.062 -22.079 1.00 95.31 109 GLU A N 1
ATOM 805 C CA . GLU A 1 109 ? 10.870 -2.710 -22.579 1.00 95.31 109 GLU A CA 1
ATOM 806 C C . GLU A 1 109 ? 9.673 -2.039 -23.296 1.00 95.31 109 GLU A C 1
ATOM 808 O O . GLU A 1 109 ? 9.836 -1.169 -24.153 1.00 95.31 109 GLU A O 1
ATOM 813 N N . GLU A 1 110 ? 8.446 -2.433 -22.941 1.00 97.69 110 GLU A N 1
ATOM 814 C CA . GLU A 1 110 ? 7.193 -1.922 -23.515 1.00 97.69 110 GLU A CA 1
ATOM 815 C C . GLU A 1 110 ? 6.672 -0.691 -22.759 1.00 97.69 110 GLU A C 1
ATOM 817 O O . GLU A 1 110 ? 5.914 0.111 -23.311 1.00 97.69 110 GLU A O 1
ATOM 822 N N . LEU A 1 111 ? 7.105 -0.511 -21.508 1.00 96.94 111 LEU A N 1
ATOM 823 C CA . LEU A 1 111 ? 6.715 0.599 -20.647 1.00 96.94 111 LEU A CA 1
ATOM 824 C C . LEU A 1 111 ? 7.881 1.588 -20.463 1.00 96.94 111 LEU A C 1
ATOM 826 O O . LEU A 1 111 ? 8.878 1.248 -19.823 1.00 96.94 111 LEU A O 1
ATOM 830 N N . PRO A 1 112 ? 7.780 2.842 -20.948 1.00 97.00 112 PRO A N 1
ATOM 831 C CA . PRO A 1 112 ? 8.830 3.835 -20.743 1.00 97.00 112 PRO A CA 1
ATOM 832 C C . PRO A 1 112 ? 9.114 4.069 -19.254 1.00 97.00 112 PRO A C 1
ATOM 834 O O . PRO A 1 112 ? 8.192 4.206 -18.453 1.00 97.00 112 PRO A O 1
ATOM 837 N N . GLU A 1 113 ? 10.385 4.241 -18.885 1.00 93.56 113 GLU A N 1
ATOM 838 C CA . GLU A 1 113 ? 10.817 4.416 -17.485 1.00 93.56 113 GLU A CA 1
ATOM 839 C C . GLU A 1 113 ? 10.084 5.562 -16.752 1.00 93.56 113 GLU A C 1
ATOM 841 O O . GLU A 1 113 ? 9.788 5.490 -15.559 1.00 93.56 113 GLU A O 1
ATOM 846 N N . VAL A 1 114 ? 9.755 6.647 -17.464 1.00 96.00 114 VAL A N 1
ATOM 847 C CA . VAL A 1 114 ? 8.962 7.761 -16.913 1.00 96.00 114 VAL A CA 1
ATOM 848 C C . VAL A 1 114 ? 7.549 7.310 -16.531 1.00 96.00 114 VAL A C 1
ATOM 850 O O . VAL A 1 114 ? 7.026 7.746 -15.505 1.00 96.00 114 VAL A O 1
ATOM 853 N N . GLU A 1 115 ? 6.938 6.440 -17.332 1.00 97.12 115 GLU A N 1
ATOM 854 C CA . GLU A 1 115 ? 5.610 5.903 -17.061 1.00 97.12 115 GLU A CA 1
ATOM 855 C C . GLU A 1 115 ? 5.638 4.855 -15.946 1.00 97.12 115 GLU A C 1
ATOM 857 O O . GLU A 1 115 ? 4.801 4.927 -15.047 1.00 97.12 115 GLU A O 1
ATOM 862 N N . TYR A 1 116 ? 6.647 3.977 -15.930 1.00 95.69 116 TYR A N 1
ATOM 863 C CA . TYR A 1 116 ? 6.918 3.070 -14.811 1.00 95.69 116 TYR A CA 1
ATOM 864 C C . TYR A 1 116 ? 6.968 3.821 -13.476 1.00 95.69 116 TYR A C 1
ATOM 866 O O . TYR A 1 116 ? 6.186 3.535 -12.569 1.00 95.69 116 TYR A O 1
ATOM 874 N N . ARG A 1 117 ? 7.808 4.864 -13.378 1.00 94.81 117 ARG A N 1
ATOM 875 C CA . ARG A 1 117 ? 7.921 5.680 -12.158 1.00 94.81 117 ARG A CA 1
ATOM 876 C C . ARG A 1 117 ? 6.594 6.305 -11.739 1.00 94.81 117 ARG A C 1
ATOM 878 O O . ARG A 1 117 ? 6.304 6.366 -10.549 1.00 94.81 117 ARG A O 1
ATOM 885 N N . ARG A 1 118 ? 5.782 6.770 -12.696 1.00 96.75 118 ARG A N 1
ATOM 886 C CA . ARG A 1 118 ? 4.456 7.341 -12.409 1.00 96.75 118 ARG A CA 1
ATOM 887 C C . ARG A 1 118 ? 3.517 6.291 -11.813 1.00 96.75 118 ARG A C 1
ATOM 889 O O . ARG A 1 118 ? 2.821 6.593 -10.848 1.00 96.75 118 ARG A O 1
ATOM 896 N N . LYS A 1 119 ? 3.487 5.086 -12.388 1.00 96.69 119 LYS A N 1
ATOM 897 C CA . LYS A 1 119 ? 2.623 3.993 -11.929 1.00 96.69 119 LYS A CA 1
ATOM 898 C C . LYS A 1 119 ? 3.041 3.483 -10.549 1.00 96.69 119 LYS A C 1
ATOM 900 O O . LYS A 1 119 ? 2.194 3.394 -9.666 1.00 96.69 119 LYS A O 1
ATOM 905 N N . VAL A 1 120 ? 4.337 3.263 -10.318 1.00 95.12 120 VAL A N 1
ATOM 906 C CA . VAL A 1 120 ? 4.861 2.868 -8.996 1.00 95.12 120 VAL A CA 1
ATOM 907 C C . VAL A 1 120 ? 4.575 3.938 -7.942 1.00 95.12 120 VAL A C 1
ATOM 909 O O . VAL A 1 120 ? 4.049 3.615 -6.883 1.00 95.12 120 VAL A O 1
ATOM 912 N N . ALA A 1 121 ? 4.789 5.221 -8.251 1.00 95.50 121 ALA A N 1
ATOM 913 C CA . ALA A 1 121 ? 4.454 6.302 -7.320 1.00 95.50 121 ALA A CA 1
ATOM 914 C C . ALA A 1 121 ? 2.955 6.341 -6.961 1.00 95.50 121 ALA A C 1
ATOM 916 O O . ALA A 1 121 ? 2.603 6.679 -5.832 1.00 95.50 121 ALA A O 1
ATOM 917 N N . CYS A 1 122 ? 2.067 5.985 -7.897 1.00 97.00 122 CYS A N 1
ATOM 918 C CA . CYS A 1 122 ? 0.637 5.841 -7.623 1.00 97.00 122 CYS A CA 1
ATOM 919 C C . CYS A 1 122 ? 0.353 4.676 -6.661 1.00 97.00 122 CYS A C 1
ATOM 921 O O . CYS A 1 122 ? -0.414 4.852 -5.710 1.00 97.00 122 CYS A O 1
ATOM 923 N N . LEU A 1 123 ? 0.984 3.514 -6.875 1.00 95.56 123 LEU A N 1
ATOM 924 C CA . LEU A 1 123 ? 0.857 2.356 -5.984 1.00 95.56 123 LEU A CA 1
ATOM 925 C C . LEU A 1 123 ? 1.330 2.700 -4.567 1.00 95.56 123 LEU A C 1
ATOM 927 O O . LEU A 1 123 ? 0.591 2.492 -3.604 1.00 95.56 123 LEU A O 1
ATOM 931 N N . ASP A 1 124 ? 2.515 3.299 -4.449 1.00 93.88 124 ASP A N 1
ATOM 932 C CA . ASP A 1 124 ? 3.108 3.679 -3.165 1.00 93.88 124 ASP A CA 1
ATOM 933 C C . ASP A 1 124 ? 2.251 4.717 -2.433 1.00 93.88 124 ASP A C 1
ATOM 935 O O . ASP A 1 124 ? 2.049 4.624 -1.222 1.00 93.88 124 ASP A O 1
ATOM 939 N N . GLN A 1 125 ? 1.680 5.684 -3.157 1.00 95.06 125 GLN A N 1
ATOM 940 C CA . GLN A 1 125 ? 0.778 6.667 -2.562 1.00 95.06 125 GLN A CA 1
ATOM 941 C C . GLN A 1 125 ? -0.498 6.017 -1.999 1.00 95.06 125 GLN A C 1
ATOM 943 O O . GLN A 1 125 ? -0.939 6.399 -0.913 1.00 95.06 125 GLN A O 1
ATOM 948 N N . ASN A 1 126 ? -1.099 5.059 -2.711 1.00 94.31 126 ASN A N 1
ATOM 949 C CA . ASN A 1 126 ? -2.299 4.352 -2.245 1.00 94.31 126 ASN A CA 1
ATOM 950 C C . ASN A 1 126 ? -2.000 3.442 -1.047 1.00 94.31 126 ASN A C 1
ATOM 952 O O . ASN A 1 126 ? -2.760 3.429 -0.072 1.00 94.31 126 ASN A O 1
ATOM 956 N N . LEU A 1 127 ? -0.862 2.744 -1.072 1.00 93.56 127 LEU A N 1
ATOM 957 C CA . LEU A 1 127 ? -0.393 1.948 0.060 1.00 93.56 127 LEU A CA 1
ATOM 958 C C . LEU A 1 127 ? -0.157 2.835 1.293 1.00 93.56 127 LEU A C 1
ATOM 960 O O . LEU A 1 127 ? -0.656 2.532 2.375 1.00 93.56 127 LEU A O 1
ATOM 964 N N . GLN A 1 128 ? 0.506 3.984 1.125 1.00 93.81 128 GLN A N 1
ATOM 965 C CA . GLN A 1 128 ? 0.765 4.923 2.219 1.00 93.81 128 GLN A CA 1
ATOM 966 C C . GLN A 1 128 ? -0.521 5.513 2.816 1.00 93.81 128 GLN A C 1
ATOM 968 O O . GLN A 1 128 ? -0.609 5.672 4.033 1.00 93.81 128 GLN A O 1
ATOM 973 N N . ARG A 1 129 ? -1.536 5.825 1.994 1.00 93.31 129 ARG A N 1
ATOM 974 C CA . ARG A 1 129 ? -2.851 6.259 2.505 1.00 93.31 129 ARG A CA 1
ATOM 975 C C . ARG A 1 129 ? -3.483 5.175 3.370 1.00 93.31 129 ARG A C 1
ATOM 977 O O . ARG A 1 129 ? -3.937 5.465 4.471 1.00 93.31 129 ARG A O 1
ATOM 984 N N . SER A 1 130 ? -3.447 3.931 2.904 1.00 91.88 130 SER A N 1
ATOM 985 C CA . SER A 1 130 ? -4.001 2.786 3.634 1.00 91.88 130 SER A CA 1
ATOM 986 C C . SER A 1 130 ? -3.291 2.574 4.972 1.00 91.88 130 SER A C 1
ATOM 988 O O . SER A 1 130 ? -3.945 2.356 5.987 1.00 91.88 130 SER A O 1
ATOM 990 N N . LEU A 1 131 ? -1.968 2.759 5.009 1.00 92.19 131 LEU A N 1
ATOM 991 C CA . LEU A 1 131 ? -1.186 2.741 6.246 1.00 92.19 131 LEU A CA 1
ATOM 992 C C . LEU A 1 131 ? -1.622 3.805 7.255 1.00 92.19 131 LEU A C 1
ATOM 994 O O . LEU A 1 131 ? -1.760 3.499 8.434 1.00 92.19 131 LEU A O 1
ATOM 998 N N . THR A 1 132 ? -1.897 5.027 6.794 1.00 92.81 132 THR A N 1
ATOM 999 C CA . THR A 1 132 ? -2.420 6.094 7.662 1.00 92.81 132 THR A CA 1
ATOM 1000 C C . THR A 1 132 ? -3.788 5.732 8.247 1.00 92.81 132 THR A C 1
ATOM 1002 O O . THR A 1 132 ? -4.065 6.052 9.399 1.00 92.81 132 THR A O 1
ATOM 1005 N N . HIS A 1 133 ? -4.638 5.020 7.502 1.00 92.12 133 HIS A N 1
ATOM 1006 C CA . HIS A 1 133 ? -5.897 4.503 8.046 1.00 92.12 133 HIS A CA 1
ATOM 1007 C C . HIS A 1 133 ? -5.671 3.379 9.067 1.00 92.12 133 HIS A C 1
ATOM 1009 O O . HIS A 1 133 ? -6.369 3.328 10.079 1.00 92.12 133 HIS A O 1
ATOM 1015 N N . LEU A 1 134 ? -4.668 2.519 8.873 1.00 91.50 134 LEU A N 1
ATOM 1016 C CA . LEU A 1 134 ? -4.299 1.522 9.883 1.00 91.50 134 LEU A CA 1
ATOM 1017 C C . LEU A 1 134 ? -3.843 2.173 11.195 1.00 91.50 134 LEU A C 1
ATOM 1019 O O . LEU A 1 134 ? -4.294 1.740 12.252 1.00 91.50 134 LEU A O 1
ATOM 1023 N N . ASP A 1 135 ? -3.054 3.253 11.137 1.00 93.12 135 ASP A N 1
ATOM 1024 C CA . ASP A 1 135 ? -2.650 4.009 12.335 1.00 93.12 135 ASP A CA 1
ATOM 1025 C C . ASP A 1 135 ? -3.874 4.492 13.140 1.00 93.12 135 ASP A C 1
ATOM 1027 O O . ASP A 1 135 ? -3.889 4.452 14.371 1.00 93.12 135 ASP A O 1
ATOM 1031 N N . THR A 1 136 ? -4.946 4.913 12.455 1.00 91.00 136 THR A N 1
ATOM 1032 C CA . THR A 1 136 ? -6.195 5.329 13.123 1.00 91.00 136 THR A CA 1
ATOM 1033 C C . THR A 1 136 ? -6.984 4.156 13.721 1.00 91.00 136 THR A C 1
ATOM 1035 O O . THR A 1 136 ? -7.658 4.303 14.742 1.00 91.00 136 THR A O 1
ATOM 1038 N N . LEU A 1 137 ? -6.875 2.960 13.138 1.00 88.88 137 LEU A N 1
ATOM 1039 C CA . LEU A 1 137 ? -7.533 1.755 13.653 1.00 88.88 137 LEU A CA 1
ATOM 1040 C C . LEU A 1 137 ? -6.841 1.214 14.909 1.00 88.88 137 LEU A C 1
ATOM 1042 O O . LEU A 1 137 ? -7.506 0.688 15.800 1.00 88.88 137 LEU A O 1
ATOM 1046 N N . GLU A 1 138 ? -5.529 1.406 15.030 1.00 90.00 138 GLU A N 1
ATOM 1047 C CA . GLU A 1 138 ? -4.758 1.038 16.224 1.00 90.00 138 GLU A CA 1
ATOM 1048 C C . GLU A 1 138 ? -5.152 1.846 17.457 1.00 90.00 138 GLU A C 1
ATOM 1050 O O . GLU A 1 138 ? -5.169 1.317 18.569 1.00 90.00 138 GLU A O 1
ATOM 1055 N N . VAL A 1 139 ? -5.551 3.105 17.266 1.00 89.12 139 VAL A N 1
ATOM 1056 C CA . VAL A 1 139 ? -6.125 3.925 18.344 1.00 89.12 139 VAL A CA 1
ATOM 1057 C C . VAL A 1 139 ? -7.623 3.669 18.554 1.00 89.12 139 VAL A C 1
ATOM 1059 O O . VAL A 1 139 ? -8.212 4.233 19.475 1.00 89.12 139 VAL A O 1
ATOM 1062 N N . GLY A 1 140 ? -8.236 2.780 17.760 1.00 80.94 140 GLY A N 1
ATOM 1063 C CA . GLY A 1 140 ? -9.603 2.301 17.954 1.00 80.94 140 GLY A CA 1
ATOM 1064 C C . GLY A 1 140 ? -10.699 3.033 17.177 1.00 80.94 140 GLY A C 1
ATOM 1065 O O . GLY A 1 140 ? -11.883 2.844 17.474 1.00 80.94 140 GLY A O 1
ATOM 1066 N N . GLU A 1 141 ? -10.354 3.868 16.195 1.00 85.00 141 GLU A N 1
ATOM 1067 C CA . GLU A 1 141 ? -11.335 4.624 15.412 1.00 85.00 141 GLU A CA 1
ATOM 1068 C C . GLU A 1 141 ? -11.941 3.778 14.283 1.00 85.00 141 GLU A C 1
ATOM 1070 O O . GLU A 1 141 ? -11.461 3.737 13.153 1.00 85.00 141 GLU A O 1
ATOM 1075 N N . SER A 1 142 ? -13.063 3.118 14.578 1.00 79.56 142 SER A N 1
ATOM 1076 C CA . SER A 1 142 ? -13.741 2.209 13.635 1.00 79.56 142 SER A CA 1
ATOM 1077 C C . SER A 1 142 ? -14.196 2.828 12.300 1.00 79.56 142 SER A C 1
ATOM 1079 O O . SER A 1 142 ? -14.450 2.081 11.354 1.00 79.56 142 SER A O 1
ATOM 1081 N N . SER A 1 143 ? -14.293 4.159 12.180 1.00 82.25 143 SER A N 1
ATOM 1082 C CA . SER A 1 143 ? -14.683 4.829 10.928 1.00 82.25 143 SER A CA 1
ATOM 1083 C C . SER A 1 143 ? -13.697 4.578 9.789 1.00 82.25 143 SER A C 1
ATOM 1085 O O . SER A 1 143 ? -14.116 4.485 8.639 1.00 82.25 143 SER A O 1
ATOM 1087 N N . ALA A 1 144 ? -12.414 4.389 10.104 1.00 86.38 144 ALA A N 1
ATOM 1088 C CA . ALA A 1 144 ? -11.377 4.159 9.104 1.00 86.38 144 ALA A CA 1
ATOM 1089 C C . ALA A 1 144 ? -11.469 2.783 8.419 1.00 86.38 144 ALA A C 1
ATOM 1091 O O . ALA A 1 144 ? -10.889 2.585 7.354 1.00 86.38 144 ALA A O 1
ATOM 1092 N N . ALA A 1 145 ? -12.224 1.833 8.985 1.00 83.38 145 ALA A N 1
ATOM 1093 C CA . ALA A 1 145 ? -12.361 0.493 8.418 1.00 83.38 145 ALA A CA 1
ATOM 1094 C C . ALA A 1 145 ? -13.129 0.497 7.084 1.00 83.38 145 ALA A C 1
ATOM 1096 O O . ALA A 1 145 ? -12.803 -0.269 6.180 1.00 83.38 145 ALA A O 1
ATOM 1097 N N . ALA A 1 146 ? -14.136 1.368 6.949 1.00 85.94 146 ALA A N 1
ATOM 1098 C CA . ALA A 1 146 ? -14.907 1.493 5.712 1.00 85.94 146 ALA A CA 1
ATOM 1099 C C . ALA A 1 146 ? -14.076 2.124 4.583 1.00 85.94 146 ALA A C 1
ATOM 1101 O O . ALA A 1 146 ? -14.150 1.672 3.441 1.00 85.94 146 ALA A O 1
ATOM 1102 N N . ASP A 1 147 ? -13.255 3.122 4.915 1.00 88.31 147 ASP A N 1
ATOM 1103 C CA . ASP A 1 147 ? -12.372 3.794 3.957 1.00 88.31 147 ASP A CA 1
ATOM 1104 C C . ASP A 1 147 ? -11.309 2.831 3.410 1.00 88.31 147 ASP A C 1
ATOM 1106 O O . ASP A 1 147 ? -11.014 2.830 2.215 1.00 88.31 147 ASP A O 1
ATOM 1110 N N . LEU A 1 148 ? -10.787 1.946 4.263 1.00 88.44 148 LEU A N 1
ATOM 1111 C CA . LEU A 1 148 ? -9.756 0.981 3.886 1.00 88.44 148 LEU A CA 1
ATOM 1112 C C . LEU A 1 148 ? -10.247 -0.032 2.836 1.00 88.44 148 LEU A C 1
ATOM 1114 O O . LEU A 1 148 ? -9.506 -0.376 1.915 1.00 88.44 148 LEU A O 1
ATOM 1118 N N . ALA A 1 149 ? -11.514 -0.450 2.912 1.00 85.50 149 ALA A N 1
ATOM 1119 C CA . ALA A 1 149 ? -12.116 -1.322 1.903 1.00 85.50 149 ALA A CA 1
ATOM 1120 C C . ALA A 1 149 ? -12.228 -0.641 0.525 1.00 85.50 149 ALA A C 1
ATOM 1122 O O . ALA A 1 149 ? -12.026 -1.293 -0.497 1.00 85.50 149 ALA A O 1
ATOM 1123 N N . LEU A 1 150 ? -12.513 0.667 0.487 1.00 87.56 150 LEU A N 1
ATOM 1124 C CA . LEU A 1 150 ? -12.577 1.440 -0.761 1.00 87.56 150 LEU A CA 1
ATOM 1125 C C . LEU A 1 150 ? -11.185 1.623 -1.385 1.00 87.56 150 LEU A C 1
ATOM 1127 O O . LEU A 1 150 ? -11.032 1.505 -2.602 1.00 87.56 150 LEU A O 1
ATOM 1131 N N . LEU A 1 151 ? -10.163 1.854 -0.556 1.00 88.38 151 LEU A N 1
ATOM 1132 C CA . LEU A 1 151 ? -8.776 2.017 -1.008 1.00 88.38 151 LEU A CA 1
ATOM 1133 C C . LEU A 1 151 ? -8.203 0.741 -1.640 1.00 88.38 151 LEU A C 1
ATOM 1135 O O . LEU A 1 151 ? -7.435 0.823 -2.602 1.00 88.38 151 LEU A O 1
ATOM 1139 N N . ALA A 1 152 ? -8.606 -0.437 -1.151 1.00 87.06 152 ALA A N 1
ATOM 1140 C CA . ALA A 1 152 ? -8.187 -1.721 -1.715 1.00 87.06 152 ALA A CA 1
ATOM 1141 C C . ALA A 1 152 ? -8.607 -1.902 -3.186 1.00 87.06 152 ALA A C 1
ATOM 1143 O O . ALA A 1 152 ? -7.911 -2.585 -3.941 1.00 87.06 152 ALA A O 1
ATOM 1144 N N . ASP A 1 153 ? -9.707 -1.272 -3.608 1.00 87.75 153 ASP A N 1
ATOM 1145 C CA . ASP A 1 153 ? -10.151 -1.271 -5.003 1.00 87.75 153 ASP A CA 1
ATOM 1146 C C . ASP A 1 153 ? -9.524 -0.120 -5.816 1.00 87.75 153 ASP A C 1
ATOM 1148 O O . ASP A 1 153 ? -9.271 -0.281 -7.013 1.00 87.75 153 ASP A O 1
ATOM 1152 N N . GLU A 1 154 ? -9.209 1.017 -5.180 1.00 90.81 154 GLU A N 1
ATOM 1153 C CA . GLU A 1 154 ? -8.614 2.197 -5.832 1.00 90.81 154 GLU A CA 1
ATOM 1154 C C . GLU A 1 154 ? -7.202 1.926 -6.376 1.00 90.81 154 GLU A C 1
ATOM 1156 O O . GLU A 1 154 ? -6.832 2.470 -7.417 1.00 90.81 154 GLU A O 1
ATOM 1161 N N . ILE A 1 155 ? -6.429 1.026 -5.753 1.00 92.12 155 ILE A N 1
ATOM 1162 C CA . ILE A 1 155 ? -5.065 0.694 -6.203 1.00 92.12 155 ILE A CA 1
ATOM 1163 C C . ILE A 1 155 ? -5.017 0.190 -7.657 1.00 92.12 155 ILE A C 1
ATOM 1165 O O . ILE A 1 155 ? -4.046 0.431 -8.376 1.00 92.12 155 ILE A O 1
ATOM 1169 N N . ARG A 1 156 ? -6.096 -0.442 -8.137 1.00 90.88 156 ARG A N 1
ATOM 1170 C CA . ARG A 1 156 ? -6.204 -0.919 -9.525 1.00 90.88 156 ARG A CA 1
ATOM 1171 C C . ARG A 1 156 ? -6.314 0.215 -10.542 1.00 90.88 156 ARG A C 1
ATOM 1173 O O . ARG A 1 156 ? -6.045 -0.008 -11.718 1.00 90.88 156 ARG A O 1
ATOM 1180 N N . LEU A 1 157 ? -6.658 1.429 -10.108 1.00 93.31 157 LEU A N 1
ATOM 1181 C CA . LEU A 1 157 ? -6.673 2.622 -10.958 1.00 93.31 157 LEU A CA 1
ATOM 1182 C C . LEU A 1 157 ? -5.262 3.134 -11.287 1.00 93.31 157 LEU A C 1
ATOM 1184 O O . LEU A 1 157 ? -5.124 4.029 -12.117 1.00 93.31 157 LEU A O 1
ATOM 1188 N N . CYS A 1 158 ? -4.217 2.586 -10.655 1.00 93.19 158 CYS A N 1
ATOM 1189 C CA . CYS A 1 158 ? -2.827 2.895 -10.991 1.00 93.19 158 CYS A CA 1
ATOM 1190 C C . CYS A 1 158 ? -2.321 2.166 -12.249 1.00 93.19 158 CYS A C 1
ATOM 1192 O O . CYS A 1 158 ? -1.216 2.465 -12.712 1.00 93.19 158 CYS A O 1
ATOM 1194 N N . LYS A 1 159 ? -3.101 1.219 -12.788 1.00 88.69 159 LYS A N 1
ATOM 1195 C CA . LYS A 1 159 ? -2.842 0.567 -14.075 1.00 88.69 159 LYS A CA 1
ATOM 1196 C C . LYS A 1 159 ? -3.126 1.519 -15.229 1.00 88.69 159 LYS A C 1
ATOM 1198 O O . LYS A 1 159 ? -2.242 1.613 -16.106 1.00 88.69 159 LYS A O 1
#

Radius of gyration: 24.79 Å; chains: 1; bounding box: 63×61×47 Å

Secondary structure (DSSP, 8-state):
-------------------------------------------TT--HHHHHHHHS-HHHHHHHHHHHHHHSGGGHHHHHHHHHHHHHHHHHHHHHHHHHHHIIIIIS--S-HHHHHHHHHHHHHHHHHHHHHHHHHHTT-TTHHHHHHHHHHHGGGG-

pLDDT: mean 81.23, std 18.2, range [41.06, 97.69]

Sequence (159 aa):
MRSSAGRKTVGTVLGALALVVVLALGAGACGGKKVNMDVFEEHPCGDPEADVAKIWNKERRNEVASGMMQNGGVSAPQTVNAIDESMERLTDNYIELRAEFCEDAFVKEELPEVEYRRKVACLDQNLQRSLTHLDTLEVGESSAAADLALLADEIRLCK